Protein AF-A0A9K3DB85-F1 (afdb_monomer_lite)

Foldseek 3Di:
DVDPDDDDDDPVVVVVVVVCVVCVPVVDVPDDVVNVVVVVVVVVVVVCCVVVVDDCVVVVVVVVVVVVVVVVVVVVLVVVLVVCLVVCCVQPVVLCVQDPDSVLSVLVCVLCDHVVCNVPDDPVSCVPSHDPVVVPD

Organism: NCBI:txid797122

Radius of gyration: 34.36 Å; chains: 1; bounding box: 66×40×84 Å

pLDDT: mean 79.48, std 15.75, range [36.62, 97.81]

S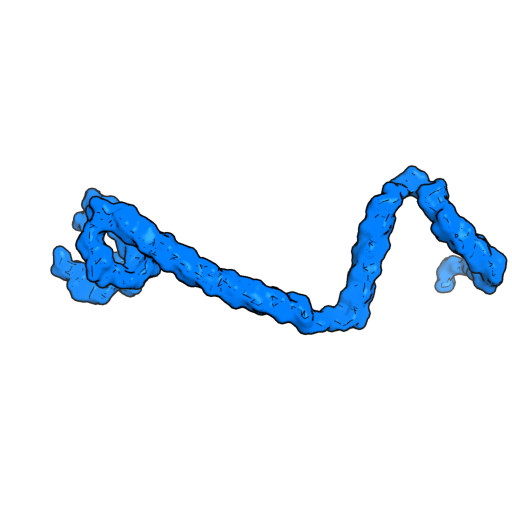equence (137 aa):
DEHDIPTLYTDAVLELMRGMRANINELVDQVDPAHTEAMQLGLAHSMSRFRLRFGADSVDTMIVQAVSLLDDVEKELNHYGMRVREWYGWHFPELSKHISDPQGYAKACLAIGIRPETTNMTPECLDGVCTPEIAEK

Secondary structure (DSSP, 8-state):
--S-PPP---HHHHHHHHHHHHTHHHH-TT--HHHHHHHHHHHHHHHHHHHHT--THHHHHHHHHHHHHHHHHHHHHHHHHHHHHHHHHTT-TTHHHH--SHHHHHHHHHHH-STTTGGG--GGGGTTTS-GGGTT-

Structure (mmCIF, N/CA/C/O backbone):
data_AF-A0A9K3DB85-F1
#
_entry.id   AF-A0A9K3DB85-F1
#
loop_
_atom_site.group_PDB
_atom_site.id
_atom_site.type_symbol
_atom_site.label_atom_id
_atom_site.label_alt_id
_atom_site.label_comp_id
_atom_site.label_asym_id
_atom_site.label_entity_id
_atom_site.label_seq_id
_atom_site.pdbx_PDB_ins_code
_atom_site.Cartn_x
_atom_site.Cartn_y
_atom_site.Cartn_z
_atom_site.occupancy
_atom_site.B_iso_or_equiv
_atom_site.auth_seq_id
_atom_site.auth_comp_id
_atom_site.auth_asym_id
_atom_site.auth_atom_id
_atom_site.pdbx_PDB_model_num
ATOM 1 N N . ASP A 1 1 ? 16.942 -29.143 -38.008 1.00 54.75 1 ASP A N 1
ATOM 2 C CA . ASP A 1 1 ? 17.344 -29.513 -39.381 1.00 54.75 1 ASP A CA 1
ATOM 3 C C . ASP A 1 1 ? 16.212 -30.193 -40.152 1.00 54.75 1 ASP A C 1
ATOM 5 O O . ASP A 1 1 ? 16.411 -31.242 -40.743 1.00 54.75 1 ASP A O 1
ATOM 9 N N . GLU A 1 2 ? 15.007 -29.608 -40.147 1.00 60.28 2 GLU A N 1
ATOM 10 C CA . GLU A 1 2 ? 13.846 -30.129 -40.904 1.00 60.28 2 GLU A CA 1
ATOM 11 C C . GLU A 1 2 ? 13.503 -29.243 -42.121 1.00 60.28 2 GLU A C 1
ATOM 13 O O . GLU A 1 2 ? 12.773 -29.642 -43.025 1.00 60.28 2 GLU A O 1
ATOM 18 N N . HIS A 1 3 ? 14.120 -28.061 -42.208 1.00 65.25 3 HIS A N 1
ATOM 19 C CA . HIS A 1 3 ? 14.082 -27.184 -43.372 1.00 65.25 3 HIS A CA 1
ATOM 20 C C . HIS A 1 3 ? 15.520 -26.747 -43.675 1.00 65.25 3 HIS A C 1
ATOM 22 O O . HIS A 1 3 ? 16.118 -26.010 -42.892 1.00 65.25 3 HIS A O 1
ATOM 28 N N . ASP A 1 4 ? 16.091 -27.256 -44.768 1.00 79.88 4 ASP A N 1
ATOM 29 C CA . ASP A 1 4 ? 17.470 -27.009 -45.218 1.00 79.88 4 ASP A CA 1
ATOM 30 C C . ASP A 1 4 ? 17.610 -25.596 -45.816 1.00 79.88 4 ASP A C 1
ATOM 32 O O . ASP A 1 4 ? 17.756 -25.403 -47.023 1.00 79.88 4 ASP A O 1
ATOM 36 N N . ILE A 1 5 ? 17.441 -24.574 -44.973 1.00 85.38 5 ILE A N 1
ATOM 37 C CA . ILE A 1 5 ? 17.535 -23.170 -45.377 1.00 85.38 5 ILE A CA 1
ATOM 38 C C . ILE A 1 5 ? 18.960 -22.682 -45.087 1.00 85.38 5 ILE A C 1
ATOM 40 O O . ILE A 1 5 ? 19.349 -22.620 -43.916 1.00 85.38 5 ILE A O 1
ATOM 44 N N . PRO A 1 6 ? 19.741 -22.289 -46.112 1.00 85.31 6 PRO A N 1
ATOM 45 C CA . PRO A 1 6 ? 21.089 -21.783 -45.897 1.00 85.31 6 PRO A CA 1
ATOM 46 C C . PRO A 1 6 ? 21.040 -20.440 -45.154 1.00 85.31 6 PRO A C 1
ATOM 48 O O . PRO A 1 6 ? 20.437 -19.476 -45.628 1.00 85.31 6 PRO A O 1
ATOM 51 N N . THR A 1 7 ? 21.685 -20.366 -43.987 1.00 87.50 7 THR A N 1
ATOM 52 C CA . THR A 1 7 ? 21.836 -19.123 -43.214 1.00 87.50 7 THR A CA 1
ATOM 53 C C . THR A 1 7 ? 23.170 -18.453 -43.543 1.00 87.50 7 THR A C 1
ATOM 55 O O . THR A 1 7 ? 24.194 -19.115 -43.704 1.00 87.50 7 THR A O 1
ATOM 58 N N . LEU A 1 8 ? 23.163 -17.125 -43.682 1.00 87.88 8 LEU A N 1
ATOM 59 C CA . LEU A 1 8 ? 24.342 -16.335 -44.044 1.00 87.88 8 LEU A CA 1
ATOM 60 C C . LEU A 1 8 ? 24.621 -15.292 -42.960 1.00 87.88 8 LEU A C 1
ATOM 62 O O . LEU A 1 8 ? 23.732 -14.537 -42.571 1.00 87.88 8 LEU A O 1
ATOM 66 N N . TYR A 1 9 ? 25.872 -15.227 -42.509 1.00 90.00 9 TYR A N 1
ATOM 67 C CA . TYR A 1 9 ? 26.368 -14.208 -41.587 1.00 90.00 9 TYR A CA 1
ATOM 68 C C . TYR A 1 9 ? 27.596 -13.538 -42.208 1.00 90.00 9 TYR A C 1
ATOM 70 O O . TYR A 1 9 ? 28.660 -14.147 -42.309 1.00 90.00 9 TYR A O 1
ATOM 78 N N . THR A 1 10 ? 27.431 -12.302 -42.679 1.00 95.19 10 THR A N 1
ATOM 79 C CA . THR A 1 10 ? 28.483 -11.497 -43.320 1.00 95.19 10 THR A CA 1
ATOM 80 C C . THR A 1 10 ? 28.350 -10.027 -42.917 1.00 95.19 10 THR A C 1
ATOM 82 O O . THR A 1 10 ? 27.281 -9.596 -42.480 1.00 95.19 10 THR A O 1
ATOM 85 N N . ASP A 1 11 ? 29.402 -9.229 -43.111 1.00 94.69 11 ASP A N 1
ATOM 86 C CA . ASP A 1 11 ? 29.384 -7.786 -42.807 1.00 94.69 11 ASP A CA 1
ATOM 87 C C . ASP A 1 11 ? 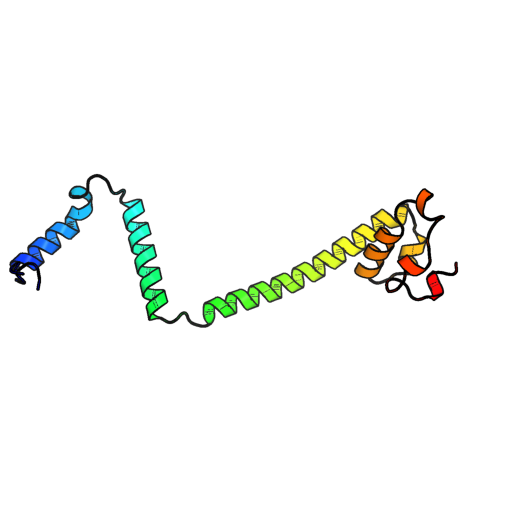28.295 -7.035 -43.587 1.00 94.69 11 ASP A C 1
ATOM 89 O O . ASP A 1 11 ? 27.652 -6.125 -43.064 1.00 94.69 11 ASP A O 1
ATOM 93 N N . ALA A 1 12 ? 28.007 -7.476 -44.814 1.00 93.94 12 ALA A N 1
ATOM 94 C CA . ALA A 1 12 ? 26.899 -6.947 -45.604 1.00 93.94 12 ALA A CA 1
ATOM 95 C C . ALA A 1 12 ? 25.532 -7.197 -44.934 1.00 93.94 12 ALA A C 1
ATOM 97 O O . ALA A 1 12 ? 24.670 -6.319 -44.952 1.00 93.94 12 ALA A O 1
ATOM 98 N N . VAL A 1 13 ? 25.335 -8.362 -44.301 1.00 94.31 13 VAL A N 1
ATOM 99 C CA . VAL A 1 13 ? 24.115 -8.671 -43.534 1.00 94.31 13 VAL A CA 1
ATOM 100 C C . VAL A 1 13 ? 24.041 -7.821 -42.262 1.00 94.31 13 VAL A C 1
ATOM 102 O O . VAL A 1 13 ? 22.955 -7.385 -41.888 1.00 94.31 13 VAL A O 1
ATOM 105 N N . LEU A 1 14 ? 25.169 -7.519 -41.610 1.00 94.00 14 LEU A N 1
ATOM 106 C CA . LEU A 1 14 ? 25.191 -6.630 -40.441 1.00 94.00 14 LEU A CA 1
ATOM 107 C C . LEU A 1 14 ? 24.761 -5.201 -40.797 1.00 94.00 14 LEU A C 1
ATOM 109 O O . LEU A 1 14 ? 23.921 -4.634 -40.092 1.00 94.00 14 LEU A O 1
ATOM 113 N N . GLU A 1 15 ? 25.273 -4.648 -41.900 1.00 95.31 15 GLU A N 1
ATOM 114 C CA . GLU A 1 15 ? 24.868 -3.324 -42.390 1.00 95.31 15 GLU A CA 1
ATOM 115 C C . GLU A 1 15 ? 23.402 -3.298 -42.834 1.00 95.31 15 GLU A C 1
ATOM 117 O O . GLU A 1 15 ? 22.679 -2.351 -42.515 1.00 95.31 15 GLU A O 1
ATOM 122 N N . LEU A 1 16 ? 22.923 -4.370 -43.471 1.00 94.19 16 LEU A N 1
ATOM 123 C CA . LEU A 1 16 ? 21.506 -4.536 -43.795 1.00 94.19 16 LEU A CA 1
ATOM 124 C C . LEU A 1 16 ? 20.638 -4.523 -42.527 1.00 94.19 16 LEU A C 1
ATOM 126 O O . LEU A 1 16 ? 19.696 -3.738 -42.424 1.00 94.19 16 LEU A O 1
ATOM 130 N N . MET A 1 17 ? 20.983 -5.332 -41.523 1.00 93.81 17 MET A N 1
ATOM 131 C CA . MET A 1 17 ? 20.255 -5.395 -40.252 1.00 93.81 17 MET A CA 1
ATOM 132 C C . MET A 1 17 ? 20.317 -4.068 -39.483 1.00 93.81 17 MET A C 1
ATOM 134 O O . MET A 1 17 ? 19.375 -3.723 -38.766 1.00 93.81 17 MET A O 1
ATOM 138 N N . ARG A 1 18 ? 21.407 -3.302 -39.619 1.00 94.50 18 ARG A N 1
ATOM 139 C CA . ARG A 1 18 ? 21.531 -1.949 -39.059 1.00 94.50 18 ARG A CA 1
ATOM 140 C C . ARG A 1 18 ? 20.558 -0.981 -39.732 1.00 94.50 18 ARG A C 1
ATOM 142 O O . ARG A 1 18 ? 19.842 -0.284 -39.018 1.00 94.50 18 ARG A O 1
ATOM 149 N N . GLY A 1 19 ? 20.488 -0.983 -41.064 1.00 94.12 19 GLY A N 1
ATOM 150 C CA . GLY A 1 19 ? 19.529 -0.177 -41.828 1.00 94.12 19 GLY A CA 1
ATOM 151 C C . GLY A 1 19 ? 18.074 -0.522 -41.498 1.00 94.12 19 GLY A C 1
ATOM 152 O O . GLY A 1 19 ? 17.265 0.373 -41.267 1.00 94.12 19 GLY A O 1
ATOM 153 N N . MET A 1 20 ? 17.759 -1.814 -41.368 1.00 91.81 20 MET A N 1
ATOM 154 C CA . MET A 1 20 ? 16.424 -2.273 -40.967 1.00 91.81 20 MET A CA 1
ATOM 155 C C . MET A 1 20 ? 16.031 -1.792 -39.567 1.00 91.81 20 MET A C 1
ATOM 157 O O . MET A 1 20 ? 14.906 -1.347 -39.375 1.00 91.81 20 MET A O 1
ATOM 161 N N . ARG A 1 21 ? 16.943 -1.842 -38.586 1.00 89.44 21 ARG A N 1
ATOM 162 C CA . ARG A 1 21 ? 16.665 -1.332 -37.230 1.00 89.44 21 ARG A CA 1
ATOM 163 C C . ARG A 1 21 ? 16.465 0.182 -37.201 1.00 89.44 21 ARG A C 1
ATOM 165 O O . ARG A 1 21 ? 15.632 0.649 -36.436 1.00 89.44 21 ARG A O 1
ATOM 172 N N . ALA A 1 22 ? 17.213 0.931 -38.011 1.00 90.00 22 ALA A N 1
ATOM 173 C CA . ALA A 1 22 ? 17.095 2.388 -38.074 1.00 90.00 22 ALA A CA 1
ATOM 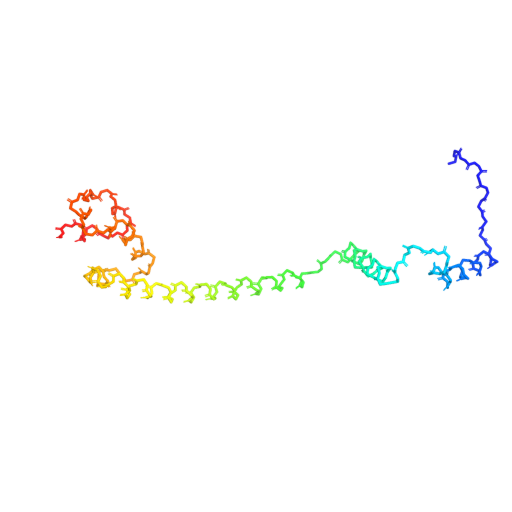174 C C . ALA A 1 22 ? 15.735 2.841 -38.632 1.00 90.00 22 ALA A C 1
ATOM 176 O O . ALA A 1 22 ? 15.166 3.805 -38.131 1.00 90.00 22 ALA A O 1
ATOM 177 N N . ASN A 1 23 ? 15.197 2.101 -39.606 1.00 89.06 23 ASN A N 1
ATOM 178 C CA . ASN A 1 23 ? 13.934 2.421 -40.276 1.00 89.06 23 ASN A CA 1
ATOM 179 C C . ASN A 1 23 ? 12.773 1.510 -39.836 1.00 89.06 23 ASN A C 1
ATOM 181 O O . ASN A 1 23 ? 11.759 1.422 -40.522 1.00 89.06 23 ASN A O 1
ATOM 185 N N . ILE A 1 24 ? 12.903 0.811 -38.701 1.00 86.62 24 ILE A N 1
ATOM 186 C CA . ILE A 1 24 ? 11.914 -0.178 -38.234 1.00 86.62 24 ILE A CA 1
ATOM 187 C C . ILE A 1 24 ? 10.515 0.436 -38.066 1.00 86.62 24 ILE A C 1
ATOM 189 O O . ILE A 1 24 ? 9.520 -0.222 -38.342 1.00 86.62 24 ILE A O 1
ATOM 193 N N . ASN A 1 25 ? 10.451 1.711 -37.672 1.00 83.12 25 ASN A N 1
ATOM 194 C CA . ASN A 1 25 ? 9.196 2.434 -37.463 1.00 83.12 25 ASN A CA 1
ATOM 195 C C . ASN A 1 25 ? 8.465 2.747 -38.780 1.00 83.12 25 ASN A C 1
ATOM 197 O O . ASN A 1 25 ? 7.248 2.854 -38.775 1.00 83.12 25 ASN A O 1
ATOM 201 N N . GLU A 1 26 ? 9.193 2.882 -39.893 1.00 85.56 26 GLU A N 1
ATOM 202 C CA . GLU A 1 26 ? 8.614 3.098 -41.230 1.00 85.56 26 GLU A CA 1
ATOM 203 C C . GLU A 1 26 ? 8.291 1.771 -41.928 1.00 85.56 26 GLU A C 1
ATOM 205 O O . GLU A 1 26 ? 7.369 1.681 -42.727 1.00 85.56 26 GLU A O 1
ATOM 210 N N . LEU A 1 27 ? 9.056 0.717 -41.634 1.00 86.44 27 LEU A N 1
ATOM 211 C CA . LEU A 1 27 ? 8.853 -0.618 -42.205 1.00 86.44 27 LEU A CA 1
ATOM 212 C C . LEU A 1 27 ? 7.650 -1.348 -41.592 1.00 86.44 27 LEU A C 1
ATOM 214 O O . LEU A 1 27 ? 7.135 -2.295 -42.188 1.00 86.44 27 LEU A O 1
ATOM 218 N N . VAL A 1 28 ? 7.231 -0.945 -40.392 1.00 83.50 28 VAL A N 1
ATOM 219 C CA . VAL A 1 28 ? 6.138 -1.567 -39.643 1.00 83.50 28 VAL A CA 1
ATOM 220 C C . VAL A 1 28 ? 5.033 -0.532 -39.420 1.00 83.50 28 VAL A C 1
ATOM 222 O O . VAL A 1 28 ? 4.900 0.044 -38.346 1.00 83.50 28 VAL A O 1
ATOM 225 N N . ASP A 1 29 ? 4.206 -0.344 -40.449 1.00 71.56 29 ASP A N 1
ATOM 226 C CA . ASP A 1 29 ? 3.152 0.686 -40.571 1.00 71.56 29 ASP A CA 1
ATOM 227 C C . ASP A 1 29 ? 2.040 0.670 -39.493 1.00 71.56 29 ASP A C 1
ATOM 229 O O . ASP A 1 29 ? 1.125 1.491 -39.526 1.00 71.56 29 ASP A O 1
ATOM 233 N N . GLN A 1 30 ? 2.061 -0.264 -38.536 1.00 73.69 30 GLN A N 1
ATOM 234 C CA . GLN A 1 30 ? 0.973 -0.462 -37.562 1.00 73.69 30 GLN A CA 1
ATOM 235 C C . GLN A 1 30 ? 1.424 -0.474 -36.101 1.00 73.69 30 GLN A C 1
ATOM 237 O O . GLN A 1 30 ? 0.669 -0.908 -35.229 1.00 73.69 30 GLN A O 1
ATOM 242 N N . VAL A 1 31 ? 2.638 -0.013 -35.806 1.00 73.25 31 VAL A N 1
ATOM 243 C CA . VAL A 1 31 ? 3.125 0.038 -34.426 1.00 73.25 31 VAL A CA 1
ATOM 244 C C . VAL A 1 31 ? 3.360 1.482 -34.019 1.00 73.25 31 VAL A C 1
ATOM 246 O O . VAL A 1 31 ? 4.253 2.157 -34.522 1.00 73.25 31 VAL A O 1
ATOM 249 N N . ASP A 1 32 ? 2.545 1.949 -33.078 1.00 81.94 32 ASP A N 1
ATOM 250 C CA . ASP A 1 32 ? 2.718 3.257 -32.461 1.00 81.94 32 ASP A CA 1
ATOM 251 C C . ASP A 1 32 ? 4.071 3.307 -31.715 1.00 81.94 32 ASP A C 1
ATOM 253 O O . ASP A 1 32 ? 4.342 2.437 -30.875 1.00 81.94 32 ASP A O 1
ATOM 257 N N . PRO A 1 33 ? 4.939 4.298 -31.988 1.00 80.50 33 PRO A N 1
ATOM 258 C CA . PRO A 1 33 ? 6.239 4.422 -31.334 1.00 80.50 33 PRO A CA 1
ATOM 259 C C . PRO A 1 33 ? 6.150 4.458 -29.802 1.00 80.50 33 PRO A C 1
ATOM 261 O O . PRO A 1 33 ? 7.020 3.889 -29.139 1.00 80.50 33 PRO A O 1
ATOM 264 N N . ALA A 1 34 ? 5.083 5.028 -29.229 1.00 83.56 34 ALA A N 1
ATOM 265 C CA . ALA A 1 34 ? 4.880 5.027 -27.779 1.00 83.56 34 ALA A CA 1
ATOM 266 C C . ALA A 1 34 ? 4.674 3.605 -27.223 1.00 83.56 34 ALA A C 1
ATOM 268 O O . ALA A 1 34 ? 5.177 3.262 -26.150 1.00 83.56 34 ALA A O 1
ATOM 269 N N . HIS A 1 35 ? 3.985 2.744 -27.978 1.00 85.38 35 HIS A N 1
ATOM 270 C CA . HIS A 1 35 ? 3.793 1.341 -27.616 1.00 85.38 35 HIS A CA 1
ATOM 271 C C . HIS A 1 35 ? 5.104 0.547 -27.720 1.00 85.38 35 HIS A C 1
ATOM 273 O O . HIS A 1 35 ? 5.375 -0.299 -26.864 1.00 85.38 35 HIS A O 1
ATOM 279 N N . THR A 1 36 ? 5.950 0.840 -28.714 1.00 84.94 36 THR A N 1
ATOM 280 C CA . THR A 1 36 ? 7.273 0.208 -28.860 1.00 84.94 36 THR A CA 1
ATOM 281 C C . THR A 1 36 ? 8.191 0.533 -27.689 1.00 84.94 36 THR A C 1
ATOM 283 O O . THR A 1 36 ? 8.828 -0.370 -27.147 1.00 84.94 36 THR A O 1
ATOM 286 N N . GLU A 1 37 ? 8.245 1.796 -27.266 1.00 88.50 37 GLU A N 1
ATOM 287 C CA . GLU A 1 37 ? 9.077 2.219 -26.137 1.00 88.50 37 GLU A CA 1
ATOM 288 C C . GLU A 1 37 ? 8.621 1.558 -24.828 1.00 88.50 37 GLU A C 1
ATOM 290 O O . GLU A 1 37 ? 9.432 0.966 -24.109 1.00 88.50 37 GLU A O 1
ATOM 295 N N . ALA A 1 38 ? 7.311 1.550 -24.562 1.00 91.44 38 ALA A N 1
ATOM 296 C CA . ALA A 1 38 ? 6.743 0.869 -23.401 1.00 91.44 38 ALA A CA 1
ATOM 297 C C . ALA A 1 38 ? 7.029 -0.645 -23.418 1.00 91.44 38 ALA A C 1
ATOM 299 O O . ALA A 1 38 ? 7.380 -1.226 -22.386 1.00 91.44 38 ALA A O 1
ATOM 300 N N . MET A 1 39 ? 6.933 -1.288 -24.587 1.00 90.69 39 MET A N 1
ATOM 301 C CA . MET A 1 39 ? 7.241 -2.709 -24.755 1.00 90.69 39 MET A CA 1
ATOM 302 C C . MET A 1 39 ? 8.727 -3.003 -24.513 1.00 90.69 39 MET A C 1
ATOM 304 O O . MET A 1 39 ? 9.056 -3.943 -23.785 1.00 90.69 39 MET A O 1
ATOM 308 N N . GLN A 1 40 ? 9.629 -2.197 -25.082 1.00 91.00 40 GLN A N 1
ATOM 309 C CA . GLN A 1 40 ? 11.075 -2.328 -24.884 1.00 91.00 40 GLN A CA 1
ATOM 310 C C . GLN A 1 40 ? 11.449 -2.159 -23.411 1.00 91.00 40 GLN A C 1
ATOM 312 O O . GLN A 1 40 ? 12.207 -2.969 -22.875 1.00 91.00 40 GLN A O 1
ATOM 317 N N . LEU A 1 41 ? 10.872 -1.164 -22.735 1.00 94.50 41 LEU A N 1
ATOM 318 C CA . LEU A 1 41 ? 11.079 -0.929 -21.310 1.00 94.50 41 LEU A CA 1
ATOM 319 C C . LEU A 1 41 ? 10.561 -2.099 -20.461 1.00 94.50 41 LEU A C 1
ATOM 321 O O . LEU A 1 41 ? 11.258 -2.574 -19.564 1.00 94.50 41 LEU A O 1
ATOM 325 N N . GLY A 1 42 ? 9.362 -2.605 -20.759 1.00 93.19 42 GLY A N 1
ATOM 326 C CA . GLY A 1 42 ? 8.774 -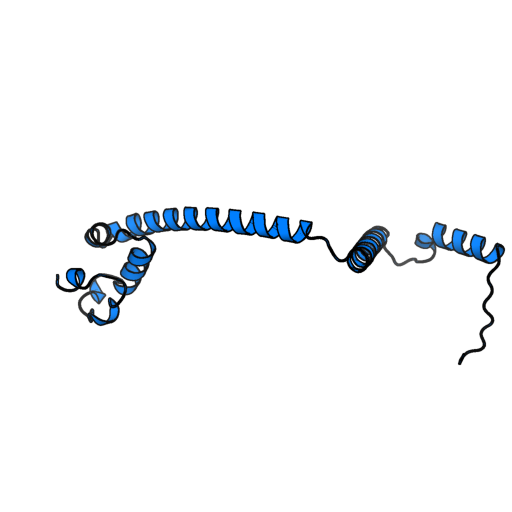3.758 -20.076 1.00 93.19 42 GLY A CA 1
ATOM 327 C C . GLY A 1 42 ? 9.625 -5.024 -20.211 1.00 93.19 42 GLY A C 1
ATOM 328 O O . GLY A 1 42 ? 9.870 -5.709 -19.215 1.00 93.19 42 GLY A O 1
ATOM 329 N N . LEU A 1 43 ? 10.133 -5.298 -21.417 1.00 94.38 43 LEU A N 1
ATOM 330 C CA . LEU A 1 43 ? 11.029 -6.422 -21.694 1.00 94.38 43 LEU A CA 1
ATOM 331 C C . LEU A 1 43 ? 12.393 -6.253 -21.013 1.00 94.38 43 LEU A C 1
ATOM 333 O O . LEU A 1 43 ? 12.907 -7.198 -20.415 1.00 94.38 43 LEU A O 1
ATOM 337 N N . ALA A 1 44 ? 12.978 -5.054 -21.069 1.00 93.31 44 ALA A N 1
ATOM 338 C CA .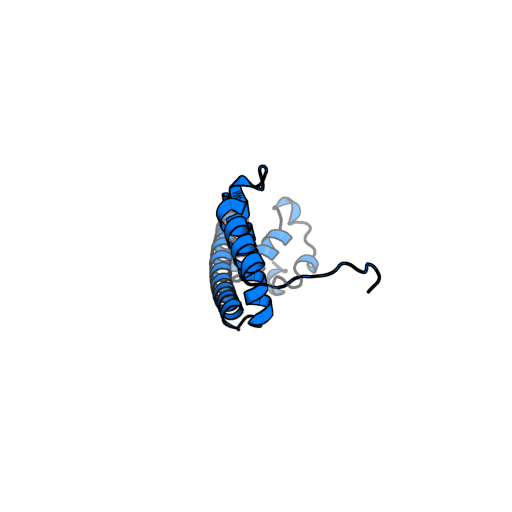 ALA A 1 44 ? 14.241 -4.759 -20.399 1.00 93.31 44 ALA A CA 1
ATOM 339 C C . ALA A 1 44 ? 14.112 -4.970 -18.886 1.00 93.31 44 ALA A C 1
ATOM 341 O O . ALA A 1 44 ? 14.955 -5.632 -18.273 1.00 93.31 44 ALA A O 1
ATOM 342 N N . HIS A 1 45 ? 13.016 -4.487 -18.293 1.00 90.00 45 HIS A N 1
ATOM 343 C CA . HIS A 1 45 ? 12.696 -4.752 -16.901 1.00 90.00 45 HIS A CA 1
ATOM 344 C C . HIS A 1 45 ? 12.510 -6.249 -16.639 1.00 90.00 45 HIS A C 1
ATOM 346 O O . HIS A 1 45 ? 13.152 -6.760 -15.729 1.00 90.00 45 HIS A O 1
ATOM 352 N N . SER A 1 46 ? 11.696 -6.988 -17.401 1.00 87.38 46 SER A N 1
ATOM 353 C CA . SER A 1 46 ? 11.467 -8.421 -17.137 1.00 87.38 46 SER A CA 1
ATOM 354 C C . SER A 1 46 ? 12.755 -9.251 -17.221 1.00 87.38 46 SER A C 1
ATOM 356 O O . SER A 1 46 ? 13.018 -10.075 -16.344 1.00 87.38 46 SER A O 1
ATOM 358 N N . MET A 1 47 ? 13.602 -8.976 -18.215 1.00 89.25 47 MET A N 1
ATOM 359 C CA . MET A 1 47 ? 14.879 -9.658 -18.413 1.00 89.25 47 MET A CA 1
ATOM 360 C C . MET A 1 47 ? 15.877 -9.328 -17.301 1.00 89.25 47 MET A C 1
ATOM 362 O O . MET A 1 47 ? 16.535 -10.225 -16.770 1.00 89.25 47 MET A O 1
ATOM 366 N N . SER A 1 48 ? 15.970 -8.050 -16.919 1.00 85.44 48 SER A N 1
ATOM 367 C CA . SER A 1 48 ? 16.799 -7.597 -15.799 1.00 85.44 48 SER A CA 1
ATOM 368 C C . SER A 1 48 ? 16.383 -8.288 -14.501 1.00 85.44 48 SER A C 1
ATOM 370 O O . SER A 1 48 ? 17.203 -8.881 -13.809 1.00 85.44 48 SER A O 1
ATOM 372 N N . ARG A 1 49 ? 15.080 -8.329 -14.230 1.00 80.69 49 ARG A N 1
ATOM 373 C CA . ARG A 1 49 ? 14.473 -8.954 -13.050 1.00 80.69 49 ARG A CA 1
ATOM 374 C C . ARG A 1 49 ? 14.714 -10.456 -12.955 1.00 80.69 49 ARG A C 1
ATOM 376 O O . ARG A 1 49 ? 15.043 -10.957 -11.881 1.00 80.69 49 ARG A O 1
ATOM 383 N N . PHE A 1 50 ? 14.591 -11.162 -14.078 1.00 81.94 50 PHE A N 1
ATOM 384 C CA . PHE A 1 50 ? 14.883 -12.592 -14.161 1.00 81.94 50 PHE A CA 1
ATOM 385 C C . PHE A 1 50 ? 16.365 -12.884 -13.899 1.00 81.94 50 PHE A C 1
ATOM 387 O O . PHE A 1 50 ? 16.702 -13.819 -13.174 1.00 81.94 50 PHE A O 1
ATOM 394 N N . ARG A 1 51 ? 17.260 -12.063 -14.462 1.00 79.06 51 ARG A N 1
ATOM 395 C CA . ARG A 1 51 ? 18.713 -12.240 -14.331 1.00 79.06 51 ARG A CA 1
ATOM 396 C C . ARG A 1 51 ? 19.251 -11.839 -12.963 1.00 79.06 51 ARG A C 1
ATOM 398 O O . ARG A 1 51 ? 20.131 -12.520 -12.448 1.00 79.06 51 ARG A O 1
ATOM 405 N N . LEU A 1 52 ? 18.741 -10.757 -12.385 1.00 75.19 52 LEU A N 1
ATOM 406 C CA . LEU A 1 52 ? 19.278 -10.179 -11.155 1.00 75.19 52 LEU A CA 1
ATOM 407 C C . LEU A 1 52 ? 18.801 -10.879 -9.877 1.00 75.19 52 LEU A C 1
ATOM 409 O O . LEU A 1 52 ? 19.282 -10.491 -8.822 1.00 75.19 52 LEU A O 1
ATOM 413 N N . ARG A 1 53 ? 17.915 -11.895 -9.945 1.00 63.12 53 ARG A N 1
ATOM 414 C CA . ARG A 1 53 ? 17.279 -12.528 -8.766 1.00 63.12 53 ARG A CA 1
ATOM 415 C C . ARG A 1 53 ? 16.919 -11.461 -7.726 1.00 63.12 53 ARG A C 1
ATOM 417 O O . ARG A 1 53 ? 17.578 -11.384 -6.700 1.00 63.12 53 ARG A O 1
ATOM 424 N N . PHE A 1 54 ? 15.960 -10.598 -8.069 1.00 57.31 54 PHE A N 1
ATOM 425 C CA . PHE A 1 54 ? 15.525 -9.436 -7.280 1.00 57.31 54 PHE A CA 1
ATOM 426 C C . PHE A 1 54 ? 16.005 -9.398 -5.822 1.00 57.31 54 PHE A C 1
ATOM 428 O O . PHE A 1 54 ? 15.580 -10.199 -4.989 1.00 57.31 54 PHE A O 1
ATOM 435 N N . GLY A 1 55 ? 16.894 -8.438 -5.563 1.00 58.56 55 GLY A N 1
ATOM 436 C CA . GLY A 1 55 ? 17.471 -8.166 -4.257 1.00 58.56 55 GLY A CA 1
ATOM 437 C C . GLY A 1 55 ? 16.433 -7.729 -3.222 1.00 58.56 55 GLY A C 1
ATOM 438 O O . GLY A 1 55 ? 15.364 -7.204 -3.554 1.00 58.56 55 GLY A O 1
ATOM 439 N N . ALA A 1 56 ? 16.796 -7.969 -1.963 1.00 58.09 56 ALA A N 1
ATOM 440 C CA . ALA A 1 56 ? 16.013 -7.728 -0.754 1.00 58.09 56 ALA A CA 1
ATOM 441 C C . ALA A 1 56 ? 15.399 -6.315 -0.653 1.00 58.09 56 ALA A C 1
ATOM 443 O O . ALA A 1 56 ? 14.341 -6.166 -0.052 1.00 58.09 56 ALA A O 1
ATOM 444 N N . ASP A 1 57 ? 15.967 -5.318 -1.335 1.00 64.38 57 ASP A N 1
ATOM 445 C CA . ASP A 1 57 ? 15.568 -3.903 -1.297 1.00 64.38 57 ASP A CA 1
ATOM 446 C C . ASP A 1 57 ? 14.070 -3.655 -1.580 1.00 64.38 57 ASP A C 1
ATOM 448 O O . ASP A 1 57 ? 13.444 -2.756 -1.008 1.00 64.38 57 ASP A O 1
ATOM 452 N N . SER A 1 58 ? 13.465 -4.466 -2.457 1.00 67.31 58 SER A N 1
ATOM 453 C CA . SER A 1 58 ? 12.028 -4.358 -2.762 1.00 67.31 58 SER A CA 1
ATOM 454 C C . SER A 1 58 ? 11.131 -4.902 -1.645 1.00 67.31 58 SER A C 1
ATOM 456 O O . SER A 1 58 ? 10.049 -4.364 -1.415 1.00 67.31 58 SER A O 1
ATOM 458 N N . VAL A 1 59 ? 11.594 -5.921 -0.916 1.00 76.44 59 VAL A N 1
ATOM 459 C CA . VAL A 1 59 ? 10.892 -6.487 0.244 1.00 76.44 59 VAL A CA 1
ATOM 460 C C . VAL A 1 59 ? 11.052 -5.572 1.453 1.00 76.44 59 VAL A C 1
ATOM 462 O O . VAL A 1 59 ? 10.072 -5.316 2.147 1.00 76.44 59 VAL A O 1
ATOM 465 N N . ASP A 1 60 ? 12.238 -5.005 1.662 1.00 85.00 60 ASP A N 1
ATOM 466 C CA . ASP A 1 60 ? 12.508 -4.087 2.773 1.00 85.00 60 ASP A CA 1
ATOM 467 C C . ASP A 1 60 ? 11.601 -2.852 2.712 1.00 85.00 60 ASP A C 1
ATOM 469 O O . ASP A 1 60 ? 11.042 -2.428 3.724 1.00 85.00 60 ASP A O 1
ATOM 473 N N . THR A 1 61 ? 11.351 -2.339 1.504 1.00 86.81 61 THR A N 1
ATOM 474 C CA . THR A 1 61 ? 10.395 -1.242 1.292 1.00 86.81 61 THR A CA 1
ATOM 475 C C . THR A 1 61 ? 8.974 -1.640 1.707 1.00 86.81 61 THR A C 1
ATOM 477 O O . THR A 1 61 ? 8.283 -0.858 2.360 1.00 86.81 61 THR A O 1
ATOM 480 N N . MET A 1 62 ? 8.533 -2.860 1.378 1.00 90.12 62 MET A N 1
ATOM 481 C CA . MET A 1 62 ? 7.208 -3.356 1.770 1.00 90.12 62 MET A CA 1
ATOM 482 C C . MET A 1 62 ? 7.094 -3.574 3.281 1.00 90.12 62 MET A C 1
ATOM 484 O O . MET A 1 62 ? 6.037 -3.319 3.851 1.00 90.12 62 MET A O 1
ATOM 488 N N . ILE A 1 63 ? 8.170 -4.014 3.940 1.00 91.94 63 ILE A N 1
ATOM 489 C CA . ILE A 1 63 ? 8.200 -4.181 5.398 1.00 91.94 63 ILE A CA 1
ATOM 490 C C . ILE A 1 63 ? 8.044 -2.823 6.083 1.00 91.94 63 ILE A C 1
ATOM 492 O O . ILE A 1 63 ? 7.206 -2.688 6.972 1.00 91.94 63 ILE A O 1
ATOM 496 N N . VAL A 1 64 ? 8.791 -1.806 5.643 1.00 92.94 64 VAL A N 1
ATOM 497 C CA . VAL A 1 64 ? 8.666 -0.443 6.184 1.00 92.94 64 VAL A CA 1
ATOM 498 C C . VAL A 1 64 ? 7.242 0.082 5.999 1.00 92.94 64 VAL A C 1
ATOM 500 O O . VAL A 1 64 ? 6.649 0.582 6.951 1.00 92.94 64 VAL A O 1
ATOM 503 N N . GLN A 1 65 ? 6.659 -0.099 4.809 1.00 94.38 65 GLN A N 1
ATOM 504 C CA . GLN A 1 65 ? 5.271 0.288 4.541 1.00 94.38 65 GLN A CA 1
ATOM 505 C C . GLN A 1 65 ? 4.270 -0.443 5.447 1.00 94.38 65 GLN A C 1
ATOM 507 O O . GLN A 1 65 ? 3.334 0.181 5.940 1.00 94.38 65 GLN A O 1
ATOM 512 N N . ALA A 1 66 ? 4.460 -1.742 5.685 1.00 96.62 66 ALA A N 1
ATOM 513 C C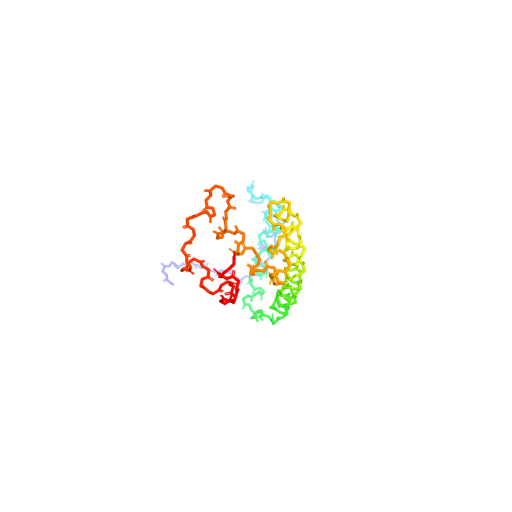A . ALA A 1 66 ? 3.573 -2.533 6.534 1.00 96.62 66 ALA A CA 1
ATOM 514 C C . ALA A 1 66 ? 3.623 -2.096 8.006 1.00 96.62 66 ALA A C 1
ATOM 516 O O . ALA A 1 66 ? 2.577 -2.028 8.647 1.00 96.62 66 ALA A O 1
ATOM 517 N N . VAL A 1 67 ? 4.809 -1.766 8.531 1.00 96.75 67 VAL A N 1
ATOM 518 C CA . VAL A 1 67 ? 4.959 -1.254 9.904 1.00 96.75 67 VAL A CA 1
ATOM 519 C C . VAL A 1 67 ? 4.297 0.115 10.045 1.00 96.75 67 VAL A C 1
ATOM 521 O O . VAL A 1 67 ? 3.503 0.305 10.959 1.00 96.75 67 VAL A O 1
ATOM 524 N N . SER A 1 68 ? 4.533 1.038 9.107 1.00 97.12 68 SER A N 1
ATOM 525 C CA . SER A 1 68 ? 3.859 2.345 9.126 1.00 97.12 68 SER A CA 1
ATOM 526 C C . SER A 1 68 ? 2.337 2.216 9.049 1.00 97.12 68 SER A C 1
ATOM 528 O O . SER A 1 68 ? 1.622 2.912 9.762 1.00 97.12 68 SER A O 1
ATOM 530 N N . LEU A 1 69 ? 1.835 1.290 8.225 1.00 97.81 69 LEU A N 1
ATOM 531 C CA . LEU A 1 69 ? 0.401 1.033 8.121 1.00 97.81 69 LEU A CA 1
ATOM 532 C C . LEU A 1 69 ? -0.184 0.486 9.430 1.00 97.81 69 LEU A C 1
ATOM 534 O O . LEU A 1 69 ? -1.310 0.831 9.778 1.00 97.81 69 LEU A O 1
ATOM 538 N N . LEU A 1 70 ? 0.554 -0.367 10.144 1.00 97.81 70 LEU A N 1
ATOM 539 C CA . LEU A 1 70 ? 0.118 -0.889 11.437 1.00 97.81 70 LEU A CA 1
ATOM 540 C C . LEU A 1 70 ? -0.062 0.247 12.454 1.00 97.81 70 LEU A C 1
ATOM 542 O O . LEU A 1 70 ? -1.127 0.342 13.062 1.00 97.81 70 LEU A O 1
ATOM 546 N N . ASP A 1 71 ? 0.923 1.140 12.562 1.00 97.50 71 ASP A N 1
ATOM 547 C CA . ASP A 1 71 ? 0.871 2.294 13.468 1.00 97.50 71 ASP A CA 1
ATOM 548 C C . ASP A 1 71 ? -0.311 3.228 13.136 1.00 97.50 71 ASP A C 1
ATOM 550 O O . ASP A 1 71 ? -1.040 3.684 14.026 1.00 97.50 71 ASP A O 1
ATOM 554 N N . ASP A 1 72 ? -0.546 3.484 11.844 1.00 97.81 72 ASP A N 1
ATOM 555 C CA . ASP A 1 72 ? -1.668 4.305 11.380 1.00 97.81 72 ASP A CA 1
ATOM 556 C C . ASP A 1 72 ? -3.022 3.663 11.731 1.00 97.81 72 ASP A C 1
ATOM 558 O O . ASP A 1 72 ? -3.926 4.339 12.231 1.00 97.81 72 ASP A O 1
ATOM 562 N N . VAL A 1 73 ? -3.166 2.348 11.533 1.00 96.81 73 VAL A N 1
ATOM 563 C CA . VAL A 1 73 ? -4.395 1.612 11.869 1.00 96.81 73 VAL A CA 1
ATOM 564 C C . VAL A 1 73 ? -4.659 1.624 13.373 1.00 96.81 73 VAL A C 1
ATOM 566 O O . VAL A 1 73 ? -5.806 1.812 13.781 1.00 96.81 73 VAL A O 1
ATOM 569 N N . GLU A 1 74 ? -3.636 1.467 14.213 1.00 95.00 74 GLU A N 1
ATOM 570 C CA . GLU A 1 74 ? -3.790 1.538 15.671 1.00 95.00 74 GLU A CA 1
ATOM 571 C C . GLU A 1 74 ? -4.282 2.918 16.129 1.00 95.00 74 GLU A C 1
ATOM 573 O O . GLU A 1 74 ? -5.156 3.030 17.000 1.00 95.00 74 GLU A O 1
ATOM 578 N N . LYS A 1 75 ? -3.773 3.990 15.518 1.00 95.38 75 LYS A N 1
ATOM 579 C CA . LYS A 1 75 ? -4.214 5.357 15.808 1.00 95.38 75 LYS A CA 1
ATOM 580 C C . LYS A 1 75 ? -5.661 5.597 15.376 1.00 95.38 75 LYS A C 1
ATOM 582 O O . LYS A 1 75 ? -6.451 6.124 16.166 1.00 95.38 75 LYS A O 1
ATOM 587 N N . GLU A 1 76 ? -6.022 5.197 14.161 1.00 95.69 76 GLU A N 1
ATOM 588 C CA . GLU A 1 76 ? -7.384 5.360 13.645 1.00 95.69 76 GLU A CA 1
ATOM 589 C C . GLU A 1 76 ? -8.394 4.497 14.410 1.00 95.69 76 GLU A C 1
ATOM 591 O O . GLU A 1 76 ? -9.491 4.962 14.724 1.00 95.69 76 GLU A O 1
ATOM 596 N N . LEU A 1 77 ? -8.019 3.280 14.820 1.00 93.62 77 LEU A N 1
ATOM 597 C CA . LEU A 1 77 ? -8.860 2.424 15.660 1.00 93.62 77 LEU A CA 1
ATOM 598 C C . LEU A 1 77 ? -9.226 3.120 16.976 1.00 93.62 77 LEU A C 1
ATOM 600 O O . LEU A 1 77 ? -10.388 3.102 17.387 1.00 93.62 77 LEU A O 1
ATOM 604 N N . ASN A 1 78 ? -8.257 3.773 17.618 1.00 91.56 78 ASN A N 1
ATOM 605 C CA . ASN A 1 78 ? -8.506 4.547 18.831 1.00 91.56 78 ASN A CA 1
ATOM 606 C C . ASN A 1 78 ? -9.405 5.760 18.562 1.00 91.56 78 ASN A C 1
ATOM 608 O O . ASN A 1 78 ? -10.315 6.039 19.349 1.00 91.56 78 ASN A O 1
ATOM 612 N N . HIS A 1 79 ? -9.198 6.457 17.443 1.00 94.56 79 HIS A N 1
ATOM 613 C CA . HIS A 1 79 ? -10.033 7.590 17.055 1.00 94.56 79 HIS A CA 1
ATOM 614 C C . HIS A 1 79 ? -11.498 7.172 16.847 1.00 94.56 79 HIS A C 1
ATOM 616 O O . HIS A 1 79 ? -12.408 7.758 17.442 1.00 94.56 79 HIS A O 1
ATOM 622 N N . TYR A 1 80 ? -11.735 6.100 16.087 1.00 94.19 80 TYR A N 1
ATOM 623 C CA . TYR A 1 80 ? -13.073 5.540 15.896 1.00 94.19 80 TYR A CA 1
ATOM 624 C C . TYR A 1 80 ? -13.667 5.001 17.196 1.00 94.19 80 TYR A C 1
ATOM 626 O O . TYR A 1 80 ? -14.848 5.216 17.460 1.00 94.19 80 TYR A O 1
ATOM 634 N N . GLY A 1 81 ? -12.856 4.376 18.048 1.00 91.94 81 GLY A N 1
ATOM 635 C CA . GLY A 1 81 ? -13.258 3.916 19.373 1.00 91.94 81 GLY A CA 1
ATOM 636 C C . GLY A 1 81 ? -13.838 5.028 20.242 1.00 91.94 81 GLY A C 1
ATOM 637 O O . GLY A 1 81 ? -14.930 4.895 20.802 1.00 91.94 81 GLY A O 1
ATOM 638 N N . MET A 1 82 ? -13.141 6.163 20.312 1.00 91.38 82 MET A N 1
ATOM 639 C CA . MET A 1 82 ? -13.635 7.345 21.020 1.00 91.38 82 MET A CA 1
ATOM 640 C C . MET A 1 82 ? -14.903 7.902 20.371 1.00 91.38 82 MET A C 1
ATOM 642 O O . MET A 1 82 ? -15.851 8.250 21.076 1.00 91.38 82 MET A O 1
ATOM 646 N N . ARG A 1 83 ? -14.979 7.908 19.036 1.00 93.94 83 ARG A N 1
ATOM 647 C CA . ARG A 1 83 ? -16.160 8.399 18.323 1.00 93.94 83 ARG A CA 1
ATOM 648 C C . ARG A 1 83 ? -17.411 7.561 18.591 1.00 93.94 83 ARG A C 1
ATOM 650 O O . ARG A 1 83 ? -18.485 8.121 18.811 1.00 93.94 83 ARG A O 1
ATOM 657 N N . VAL A 1 84 ? -17.273 6.235 18.612 1.00 90.19 84 VAL A N 1
ATOM 658 C CA . VAL A 1 84 ? -18.361 5.300 18.939 1.00 90.19 84 VAL A CA 1
ATOM 659 C C . VAL A 1 84 ? -18.831 5.505 20.379 1.00 90.19 84 VAL A C 1
ATOM 661 O O . VAL A 1 84 ? -20.036 5.525 20.623 1.00 90.19 84 VAL A O 1
ATOM 664 N N . ARG A 1 85 ? -17.913 5.748 21.323 1.00 88.81 85 ARG A N 1
ATOM 665 C CA . ARG A 1 85 ? -18.261 6.074 22.717 1.00 88.81 85 ARG A CA 1
ATOM 666 C C . ARG A 1 85 ? -19.048 7.360 22.859 1.00 88.81 85 ARG A C 1
ATOM 668 O O . ARG A 1 85 ? -20.008 7.397 23.622 1.00 88.81 85 ARG A O 1
ATOM 675 N N . GLU A 1 86 ? -18.649 8.408 22.152 1.00 90.69 86 GLU A N 1
ATOM 676 C CA . GLU A 1 86 ? -19.387 9.669 22.163 1.00 90.69 86 GLU A CA 1
ATOM 677 C C . GLU A 1 86 ? -20.794 9.482 21.605 1.00 90.69 86 GLU A C 1
ATOM 679 O O . GLU A 1 86 ? -21.754 9.928 22.223 1.00 90.69 86 GLU A O 1
ATOM 684 N N . TRP A 1 87 ? -20.928 8.804 20.460 1.00 89.69 87 TRP A N 1
ATOM 685 C CA . TRP A 1 87 ? -22.217 8.589 19.801 1.00 89.69 87 TRP A CA 1
ATOM 686 C C . TRP A 1 87 ? -23.152 7.699 20.615 1.00 89.69 87 TRP A C 1
ATOM 688 O O . TRP A 1 87 ? -24.284 8.092 20.893 1.00 89.69 87 TRP A O 1
ATOM 698 N N . TYR A 1 88 ? -22.688 6.521 21.030 1.00 87.56 88 TYR A N 1
ATOM 699 C CA . TYR A 1 88 ? -23.510 5.574 21.780 1.00 87.56 88 TYR A CA 1
ATOM 700 C C . TYR A 1 88 ? -23.718 6.000 23.240 1.00 87.56 88 TYR A C 1
ATOM 702 O O . TYR A 1 88 ? -24.740 5.678 23.848 1.00 87.56 88 TYR A O 1
ATOM 710 N N . GLY A 1 89 ? -22.816 6.819 23.787 1.00 86.31 89 GLY A N 1
ATOM 711 C CA . GLY A 1 89 ? -22.962 7.439 25.101 1.00 86.31 89 GLY A CA 1
ATOM 712 C C . GLY A 1 89 ? -24.212 8.317 25.236 1.00 86.31 89 GLY A C 1
ATOM 713 O O . GLY A 1 89 ? -24.746 8.421 26.337 1.00 86.31 89 GLY A O 1
ATOM 714 N N . TRP A 1 90 ? -24.747 8.875 24.141 1.00 86.25 90 TRP A N 1
ATOM 715 C CA . TRP A 1 90 ? -26.051 9.561 24.164 1.00 86.25 90 TRP A CA 1
ATOM 716 C C . TRP A 1 90 ? -27.221 8.609 24.432 1.00 86.25 90 TRP A C 1
ATOM 718 O O . TRP A 1 90 ? -28.231 9.017 25.002 1.00 86.25 90 TRP A O 1
ATOM 728 N N . HIS A 1 91 ? -27.098 7.342 24.035 1.00 83.12 91 HIS A N 1
ATOM 729 C CA . HIS A 1 91 ? -28.127 6.328 24.238 1.00 83.12 91 HIS A CA 1
ATOM 730 C C . HIS A 1 91 ? -27.994 5.632 25.596 1.00 83.12 91 HIS A C 1
ATOM 732 O O . HIS A 1 91 ? -28.993 5.444 26.298 1.00 83.12 91 HIS A O 1
ATOM 738 N N . PHE A 1 92 ? -26.772 5.248 25.969 1.00 79.44 92 PHE A N 1
ATOM 739 C CA . PHE A 1 92 ? -26.489 4.470 27.174 1.00 79.44 92 PHE A CA 1
ATOM 740 C C . PHE A 1 92 ? -25.159 4.918 27.825 1.00 79.44 92 PHE A C 1
ATOM 742 O O . PHE A 1 92 ? -24.116 4.286 27.642 1.00 79.44 92 PHE A O 1
ATOM 749 N N . PRO A 1 93 ? -25.177 6.036 28.580 1.00 82.06 93 PRO A N 1
ATOM 750 C CA . PRO A 1 93 ? -23.967 6.693 29.093 1.00 82.06 93 PRO A CA 1
ATOM 751 C C . PRO A 1 93 ? -23.221 5.899 30.175 1.00 82.06 93 PRO A C 1
ATOM 753 O O . PRO A 1 93 ? -22.042 6.153 30.422 1.00 82.06 93 PRO A O 1
ATOM 756 N N . GLU A 1 94 ? -23.887 4.954 30.841 1.00 80.00 94 GLU A N 1
ATOM 757 C CA . GLU A 1 94 ? -23.297 4.159 31.926 1.00 80.00 94 GLU A CA 1
ATOM 758 C C . GLU A 1 94 ? -22.295 3.123 31.398 1.00 80.00 94 GLU A C 1
ATOM 760 O O . GLU A 1 94 ? -21.250 2.916 32.012 1.00 80.00 94 GLU A O 1
ATOM 765 N N . LEU A 1 95 ? -22.518 2.583 30.195 1.00 79.00 95 LEU A N 1
ATOM 766 C CA . LEU A 1 95 ? -21.625 1.605 29.558 1.00 79.00 95 LEU A CA 1
ATOM 767 C C . LEU A 1 95 ? -20.205 2.135 29.356 1.00 79.00 95 LEU A C 1
ATOM 769 O O . LEU A 1 95 ? -19.230 1.408 29.541 1.00 79.00 95 LEU A O 1
ATOM 773 N N . SER A 1 96 ? -20.077 3.421 29.018 1.00 78.12 96 SER A N 1
ATOM 774 C CA . SER A 1 96 ? -18.777 4.054 28.769 1.00 78.12 96 SER A CA 1
ATOM 775 C C . SER A 1 96 ? -17.919 4.156 30.028 1.00 78.12 96 SER A C 1
ATOM 777 O O . SER A 1 96 ? -16.704 4.294 29.917 1.00 78.12 96 SER A O 1
ATOM 779 N N . LYS A 1 97 ? -18.522 4.083 31.224 1.00 78.94 97 LYS A N 1
ATOM 780 C CA . LYS A 1 97 ? -17.788 4.075 32.499 1.00 78.94 97 LYS A CA 1
ATOM 781 C C . LYS A 1 97 ? -17.264 2.689 32.863 1.00 78.94 97 LYS A C 1
ATOM 783 O O . LYS A 1 97 ? -16.263 2.597 33.563 1.00 78.94 97 LYS A O 1
ATOM 788 N N . HIS A 1 98 ? -17.939 1.637 32.407 1.00 77.81 98 HIS A N 1
ATOM 789 C CA . HIS A 1 98 ? -17.606 0.261 32.763 1.00 77.81 98 HIS A CA 1
ATOM 790 C C . HIS A 1 98 ? -16.600 -0.380 31.801 1.00 77.81 98 HIS A C 1
ATOM 792 O O . HIS A 1 98 ? -15.787 -1.189 32.238 1.00 77.81 98 HIS A O 1
ATOM 798 N N . ILE A 1 99 ? -16.606 -0.002 30.516 1.00 79.75 99 ILE A N 1
ATOM 799 C CA . ILE A 1 99 ? -15.741 -0.619 29.499 1.00 79.75 99 ILE A CA 1
ATOM 800 C C . ILE A 1 99 ? -14.726 0.392 28.948 1.00 79.75 99 ILE A C 1
ATOM 802 O O . ILE A 1 99 ? -15.064 1.275 28.153 1.00 79.75 99 ILE A O 1
ATOM 806 N N . SER A 1 100 ? -13.457 0.224 29.336 1.00 79.88 100 SER A N 1
ATOM 807 C CA . SER A 1 100 ? -12.327 1.091 28.960 1.00 79.88 100 SER A CA 1
ATOM 808 C C . SER A 1 100 ? -11.653 0.723 27.632 1.00 79.88 100 SER A C 1
ATOM 810 O O . SER A 1 100 ? -11.127 1.611 26.956 1.00 79.88 100 SER A O 1
ATOM 812 N N . ASP A 1 101 ? -11.762 -0.522 27.168 1.00 84.38 101 ASP A N 1
ATOM 813 C CA . ASP A 1 101 ? -11.241 -0.965 25.866 1.00 84.38 101 ASP A CA 1
ATOM 814 C C . ASP A 1 101 ? -12.194 -0.605 24.700 1.00 84.38 101 ASP A C 1
ATOM 816 O O . ASP A 1 101 ? -13.379 -0.952 24.760 1.00 84.38 101 ASP A O 1
ATOM 820 N N . PRO A 1 102 ? -11.732 0.101 23.645 1.00 84.94 102 PRO A N 1
ATOM 821 C CA . PRO A 1 102 ? -12.544 0.412 22.468 1.00 84.94 102 PRO A CA 1
ATOM 822 C C . PRO A 1 102 ? -13.171 -0.804 21.774 1.00 84.94 102 PRO A C 1
ATOM 824 O O . PRO A 1 102 ? -14.319 -0.721 21.332 1.00 84.94 102 PRO A O 1
ATOM 827 N N . GLN A 1 103 ? -12.453 -1.930 21.680 1.00 85.06 103 GLN A N 1
ATOM 828 C CA . GLN A 1 103 ? -12.963 -3.127 21.001 1.00 85.06 103 GLN A CA 1
ATOM 829 C C . GLN A 1 103 ? -14.056 -3.810 21.827 1.00 85.06 103 GLN A C 1
ATOM 831 O O . GLN A 1 103 ? -15.113 -4.150 21.291 1.00 85.06 103 GLN A O 1
ATOM 836 N N . GLY A 1 104 ? -13.833 -3.966 23.133 1.00 83.81 104 GLY A N 1
ATOM 837 C CA . GLY A 1 104 ? -14.841 -4.433 24.082 1.00 83.81 104 GLY A CA 1
ATOM 838 C C . GLY A 1 104 ? -16.088 -3.550 24.074 1.00 83.81 104 GLY A C 1
ATOM 839 O O . GLY A 1 104 ? -17.202 -4.065 24.027 1.00 83.81 104 GLY A O 1
ATOM 840 N N . TYR A 1 105 ? -15.916 -2.224 24.018 1.00 85.38 105 TYR A N 1
ATOM 841 C CA . TYR A 1 105 ? -17.037 -1.285 23.959 1.00 85.38 105 TYR A CA 1
ATOM 842 C C . TYR A 1 105 ? -17.860 -1.466 22.679 1.00 85.38 105 TYR A C 1
ATOM 844 O O . TYR A 1 105 ? -19.081 -1.563 22.746 1.00 85.38 105 TYR A O 1
ATOM 852 N N . ALA A 1 106 ? -17.209 -1.588 21.518 1.00 85.56 106 ALA A N 1
ATOM 853 C CA . ALA A 1 106 ? -17.901 -1.814 20.250 1.00 85.56 106 ALA A CA 1
ATOM 854 C C . ALA A 1 106 ? -18.675 -3.144 20.232 1.00 85.56 106 ALA A C 1
ATOM 856 O O . ALA A 1 106 ? -19.822 -3.183 19.786 1.00 85.56 106 ALA A O 1
ATOM 857 N N . LYS A 1 107 ? -18.086 -4.224 20.763 1.00 83.69 107 LYS A N 1
ATOM 858 C CA . LYS A 1 107 ? -18.766 -5.523 20.902 1.00 83.69 107 LYS A CA 1
ATOM 859 C C . LYS A 1 107 ? -19.971 -5.434 21.837 1.00 83.69 107 LYS A C 1
ATOM 861 O O . LYS A 1 107 ? -21.029 -5.960 21.506 1.00 83.69 107 LYS A O 1
ATOM 866 N N . ALA A 1 108 ? -19.836 -4.728 22.958 1.00 79.81 108 ALA A N 1
ATOM 867 C CA . ALA A 1 108 ? -20.936 -4.505 23.888 1.00 79.81 108 ALA A CA 1
ATOM 868 C C . ALA A 1 108 ? -22.060 -3.677 23.250 1.00 79.81 108 ALA A C 1
ATOM 870 O O . ALA A 1 108 ? -23.222 -4.040 23.381 1.00 79.81 108 ALA A O 1
ATOM 871 N N . CYS A 1 109 ? -21.747 -2.620 22.495 1.00 83.19 109 CYS A N 1
ATOM 872 C CA . CYS A 1 109 ? -22.751 -1.858 21.747 1.00 83.19 109 CYS A CA 1
ATOM 873 C C . CYS A 1 109 ? -23.535 -2.736 20.762 1.00 83.19 109 CYS A C 1
ATOM 875 O O . CYS A 1 109 ? -24.753 -2.606 20.668 1.00 83.19 109 CYS A O 1
ATOM 877 N N . LEU A 1 110 ? -22.851 -3.636 20.049 1.00 82.12 110 LEU A N 1
ATOM 878 C CA . LEU A 1 110 ? -23.490 -4.566 19.113 1.00 82.12 110 LEU A CA 1
ATOM 879 C C . LEU A 1 110 ? -24.379 -5.588 19.824 1.00 82.12 110 LEU A C 1
ATOM 881 O O . LEU A 1 110 ? -25.469 -5.874 19.338 1.00 82.12 110 LEU A O 1
ATOM 885 N N . ALA A 1 111 ? -23.930 -6.116 20.964 1.00 77.12 111 ALA A N 1
ATOM 886 C CA . ALA A 1 111 ? -24.725 -7.033 21.773 1.00 77.12 111 ALA A CA 1
ATOM 887 C C . ALA A 1 111 ? -25.947 -6.335 22.388 1.00 77.12 111 ALA A C 1
ATOM 889 O O . ALA A 1 111 ? -27.002 -6.951 22.502 1.00 77.12 111 ALA A O 1
ATOM 890 N N . ILE A 1 112 ? -25.810 -5.058 22.771 1.00 76.75 112 ILE A N 1
ATOM 891 C CA . ILE A 1 112 ? -26.858 -4.317 23.476 1.00 76.75 112 ILE A CA 1
ATOM 892 C C . ILE A 1 112 ? -27.983 -3.846 22.533 1.00 76.75 112 ILE A C 1
ATOM 894 O O . ILE A 1 112 ? -29.152 -3.844 22.917 1.00 76.75 112 ILE A O 1
ATOM 898 N N . GLY A 1 113 ? -27.669 -3.453 21.297 1.00 72.19 113 GLY A N 1
ATOM 899 C CA . GLY A 1 113 ? -28.692 -2.995 20.350 1.00 72.19 113 GLY A CA 1
ATOM 900 C C . GLY A 1 113 ? -29.433 -1.734 20.829 1.00 72.19 113 GLY A C 1
ATOM 901 O O . GLY A 1 113 ? -28.826 -0.821 21.383 1.00 72.19 113 GLY A O 1
ATOM 902 N N . ILE A 1 114 ? -30.746 -1.633 20.589 1.00 67.00 114 ILE A N 1
ATOM 903 C CA . ILE A 1 114 ? -31.563 -0.460 20.970 1.00 67.00 114 ILE A CA 1
ATOM 904 C C . ILE A 1 114 ? -32.460 -0.829 22.167 1.00 67.00 114 ILE A C 1
ATOM 906 O O . ILE A 1 114 ? -33.020 -1.918 22.217 1.00 67.00 114 ILE A O 1
ATOM 910 N N . ARG A 1 115 ? -32.667 0.103 23.114 1.00 58.66 115 ARG A N 1
ATOM 911 C CA . ARG A 1 115 ? -33.454 -0.051 24.369 1.00 58.66 115 ARG A CA 1
ATOM 912 C C . ARG A 1 115 ? -34.723 -0.942 24.382 1.00 58.66 115 ARG A C 1
ATOM 914 O O . ARG A 1 115 ? -34.937 -1.554 25.421 1.00 58.66 115 ARG A O 1
ATOM 921 N N . PRO A 1 116 ? -35.603 -1.050 23.365 1.00 57.72 116 PRO A N 1
ATOM 922 C CA . PRO A 1 116 ? -36.714 -2.008 23.452 1.00 57.72 116 PRO A CA 1
ATOM 923 C C . PRO A 1 116 ? -36.276 -3.487 23.389 1.00 57.72 116 PRO A C 1
ATOM 925 O O . PRO A 1 116 ? -37.061 -4.353 23.758 1.00 57.72 116 PRO A O 1
ATOM 928 N N . GLU A 1 117 ? -35.044 -3.789 22.968 1.00 54.34 117 GLU A N 1
ATOM 929 C CA . GLU A 1 117 ? -34.477 -5.148 22.906 1.00 54.34 117 GLU A CA 1
ATOM 930 C C . GLU A 1 117 ? -33.614 -5.503 24.130 1.00 54.34 117 GLU A C 1
ATOM 932 O O . GLU A 1 117 ? -33.331 -6.677 24.368 1.00 54.34 117 GLU A O 1
ATOM 937 N N . THR A 1 118 ? -33.260 -4.525 24.976 1.00 53.97 118 THR A N 1
ATOM 938 C CA . THR A 1 118 ? -32.419 -4.754 26.168 1.00 53.97 118 THR A CA 1
ATOM 939 C C . THR A 1 118 ? -33.121 -5.545 27.270 1.00 53.97 118 THR A C 1
ATOM 941 O O . THR A 1 118 ? -32.476 -6.031 28.190 1.00 53.97 118 THR A O 1
ATOM 944 N N . THR A 1 119 ? -34.446 -5.689 27.202 1.00 51.19 119 THR A N 1
ATOM 945 C CA . THR A 1 119 ? -35.246 -6.388 28.220 1.00 51.19 119 THR A CA 1
ATOM 946 C C . THR A 1 119 ? -35.189 -7.916 28.094 1.00 51.19 119 THR A C 1
ATOM 948 O O . THR A 1 119 ? -35.571 -8.604 29.034 1.00 51.19 119 THR A O 1
ATOM 951 N N . ASN A 1 120 ? -34.692 -8.448 26.969 1.00 48.97 120 ASN A N 1
ATOM 952 C CA . ASN A 1 120 ? -34.642 -9.889 26.682 1.00 48.97 120 ASN A CA 1
ATOM 953 C C . ASN A 1 120 ? -33.211 -10.462 26.670 1.00 48.97 120 ASN A C 1
ATOM 955 O O . ASN A 1 120 ? -32.975 -11.511 26.072 1.00 48.97 120 ASN A O 1
ATOM 959 N N . MET A 1 121 ? -32.242 -9.783 27.289 1.00 52.78 121 MET A N 1
ATOM 960 C CA . MET A 1 121 ? -30.844 -10.218 27.248 1.00 52.78 121 MET A CA 1
ATOM 961 C C . MET A 1 121 ? -30.593 -11.435 28.131 1.00 52.78 121 MET A C 1
ATOM 963 O O . MET A 1 121 ? -30.686 -11.374 29.355 1.00 52.78 121 MET A O 1
ATOM 967 N N . THR A 1 122 ? -30.233 -12.543 27.492 1.00 52.06 122 THR A N 1
ATOM 968 C CA . THR A 1 122 ? -29.666 -13.717 28.150 1.00 52.06 122 THR A CA 1
ATOM 969 C C . THR A 1 122 ? -28.192 -13.464 28.494 1.00 52.06 122 THR A C 1
ATOM 971 O O . THR A 1 122 ? -27.460 -12.940 27.648 1.00 52.06 122 THR A O 1
ATOM 974 N N . PRO A 1 123 ? -27.715 -13.879 29.682 1.00 54.69 123 PRO A N 1
ATOM 975 C CA . PRO A 1 123 ? -26.323 -13.693 30.117 1.00 54.69 123 PRO A CA 1
ATOM 976 C C . PRO A 1 123 ? -25.288 -14.369 29.196 1.00 54.69 123 PRO A C 1
ATOM 978 O O . PRO A 1 123 ? -24.118 -14.003 29.213 1.00 54.69 123 PRO A O 1
ATOM 981 N N . GLU A 1 124 ? -25.723 -15.291 28.333 1.00 52.72 124 GLU A N 1
ATOM 982 C CA . GLU A 1 124 ? -24.895 -15.972 27.329 1.00 52.72 124 GLU A CA 1
ATOM 983 C C . GLU A 1 124 ? -24.361 -15.032 26.229 1.00 52.72 124 GLU A C 1
ATOM 985 O O . GLU A 1 124 ? -23.295 -15.279 25.674 1.00 52.72 124 GLU A O 1
ATOM 990 N N . CYS A 1 125 ? -25.056 -13.928 25.916 1.00 51.44 125 CYS A N 1
ATOM 991 C CA . CYS A 1 125 ? -24.632 -13.000 24.855 1.00 51.44 125 CYS A CA 1
ATOM 992 C C . CYS A 1 125 ? -23.484 -12.066 25.277 1.00 51.44 125 CYS A C 1
ATOM 994 O O . CYS A 1 125 ? -22.876 -11.417 24.426 1.00 51.44 125 CYS A O 1
ATOM 996 N N . LEU A 1 126 ? -23.202 -11.982 26.581 1.00 55.09 126 LEU A N 1
ATOM 997 C CA . LEU A 1 126 ? -22.143 -11.153 27.165 1.00 55.09 126 LEU A CA 1
ATOM 998 C C . LEU A 1 126 ? -20.898 -11.967 27.552 1.00 55.09 126 LEU A C 1
ATOM 1000 O O . LEU A 1 126 ? -19.909 -11.383 28.010 1.00 55.09 126 LEU A O 1
ATOM 1004 N N . ASP A 1 127 ? -20.928 -13.288 27.345 1.00 49.72 127 ASP A N 1
ATOM 1005 C CA . ASP A 1 127 ? -19.839 -14.183 27.718 1.00 49.72 127 ASP A CA 1
ATOM 1006 C C . ASP A 1 127 ? -18.600 -13.893 26.849 1.00 49.72 127 ASP A C 1
ATOM 1008 O O . ASP A 1 127 ? -18.603 -14.043 25.624 1.00 49.72 127 ASP A O 1
ATOM 1012 N N . GLY A 1 128 ? -17.546 -13.370 27.483 1.00 55.31 128 GLY A N 1
ATOM 1013 C CA . GLY A 1 128 ? -16.296 -12.966 26.830 1.00 55.31 128 GLY A CA 1
ATOM 1014 C C . GLY A 1 128 ? -16.169 -11.488 26.424 1.00 55.31 128 GLY A C 1
ATOM 1015 O O . GLY A 1 128 ? -15.138 -11.122 25.857 1.00 55.31 128 GLY A O 1
ATOM 1016 N N . VAL A 1 129 ? -17.157 -10.626 26.712 1.00 54.78 129 VAL A N 1
ATOM 1017 C CA . VAL A 1 129 ? -17.086 -9.170 26.423 1.00 54.78 129 VAL A CA 1
ATOM 1018 C C . VAL A 1 129 ? -17.066 -8.313 27.694 1.00 54.78 129 VAL A C 1
ATOM 1020 O O . VAL A 1 129 ? -16.386 -7.287 27.721 1.00 54.78 129 VAL A O 1
ATOM 1023 N N . CYS A 1 130 ? -17.735 -8.754 28.762 1.00 49.91 130 CYS A N 1
ATOM 1024 C CA . CYS A 1 130 ? -17.732 -8.098 30.071 1.00 49.91 130 CYS A CA 1
ATOM 1025 C C . CYS A 1 130 ? -17.312 -9.085 31.167 1.00 49.91 130 CYS A C 1
ATOM 1027 O O . CYS A 1 130 ? -17.646 -10.266 31.109 1.00 49.91 130 CYS A O 1
ATOM 1029 N N . THR A 1 131 ? -16.597 -8.607 32.189 1.00 50.56 131 THR A N 1
ATOM 1030 C CA . THR A 1 131 ? -16.410 -9.384 33.421 1.00 50.56 131 THR A CA 1
ATOM 1031 C C . THR A 1 131 ? -17.779 -9.662 34.065 1.00 50.56 131 THR A C 1
ATOM 1033 O O . THR A 1 131 ? -18.675 -8.816 33.974 1.00 50.56 131 THR A O 1
ATOM 1036 N N . PRO A 1 132 ? -17.965 -10.822 34.725 1.00 50.59 132 PRO A N 1
ATOM 1037 C CA . PRO A 1 132 ? -19.273 -11.272 35.219 1.00 50.59 132 PRO A CA 1
ATOM 1038 C C . PRO A 1 132 ? -19.943 -10.318 36.225 1.00 50.59 132 PRO A C 1
ATOM 1040 O O . PRO A 1 132 ? -21.148 -10.393 36.421 1.00 50.59 132 PRO A O 1
ATOM 1043 N N . GLU A 1 133 ? -19.207 -9.362 36.801 1.00 46.72 133 GLU A N 1
ATOM 1044 C CA . GLU A 1 133 ? -19.742 -8.353 37.728 1.00 46.72 133 GLU A CA 1
ATOM 1045 C C . GLU A 1 133 ? -20.675 -7.314 37.072 1.00 46.72 133 GLU A C 1
ATOM 1047 O O . GLU A 1 133 ? -21.432 -6.645 37.773 1.00 46.72 133 GLU A O 1
ATOM 1052 N N . ILE A 1 134 ? -20.635 -7.156 35.742 1.00 52.84 134 ILE A N 1
ATOM 1053 C CA . ILE A 1 134 ? -21.450 -6.163 35.012 1.00 52.84 134 ILE A CA 1
ATOM 1054 C C . ILE A 1 134 ? -22.802 -6.755 34.570 1.00 52.84 134 ILE A C 1
ATOM 1056 O O . ILE A 1 134 ? -23.745 -6.008 34.342 1.00 52.84 134 ILE A O 1
ATOM 1060 N N . ALA A 1 135 ? -22.924 -8.083 34.478 1.00 44.00 135 ALA A N 1
ATOM 1061 C CA . ALA A 1 135 ? -24.136 -8.752 33.994 1.00 44.00 135 ALA A CA 1
ATOM 1062 C C . ALA A 1 135 ? -25.264 -8.861 35.046 1.00 44.00 135 ALA A C 1
ATOM 1064 O O . ALA A 1 135 ? -26.380 -9.240 34.701 1.00 44.00 135 ALA A O 1
ATOM 1065 N N . GLU A 1 136 ? -24.986 -8.543 36.316 1.00 36.62 136 GLU A N 1
ATOM 1066 C CA . GLU A 1 136 ? -25.920 -8.719 37.444 1.00 36.62 136 GLU A CA 1
ATOM 1067 C C . GLU A 1 136 ? -26.604 -7.424 37.936 1.00 36.62 136 GLU A C 1
ATOM 1069 O O . GLU A 1 136 ? -27.306 -7.449 38.951 1.00 36.62 136 GLU A O 1
ATOM 1074 N N . LYS A 1 137 ? -26.448 -6.291 37.243 1.00 37.59 137 LYS A N 1
ATOM 1075 C CA . LYS A 1 137 ? -27.138 -5.029 37.570 1.00 37.59 137 LYS A CA 1
ATOM 1076 C C . LYS A 1 137 ? -27.882 -4.451 36.381 1.00 37.59 137 LYS A C 1
ATOM 1078 O O . LYS A 1 137 ? -28.961 -3.872 36.639 1.00 37.59 137 LYS A O 1
#

InterPro domains:
  IPR002687 Nop domain [PF01798] (69-118)
  IPR012976 NOSIC [SM00931] (62-114)
  IPR036070 Nop domain superfamily [SSF89124] (57-123)
  IPR045056 Nucleolar protein Nop56/Nop58 [PTHR10894] (2-131)